Protein AF-A0A838VLP5-F1 (afdb_monomer_lite)

pLDDT: mean 87.85, std 8.1, range [57.81, 96.94]

Structure (mmCIF, N/CA/C/O backbone):
data_AF-A0A838VLP5-F1
#
_entry.id   AF-A0A838VLP5-F1
#
loop_
_atom_site.group_PDB
_atom_site.id
_atom_site.type_symbol
_atom_site.label_atom_id
_atom_site.label_alt_id
_atom_site.label_comp_id
_atom_site.label_asym_id
_atom_site.label_entity_id
_atom_site.label_seq_id
_atom_site.pdbx_PDB_ins_code
_atom_site.Cartn_x
_atom_site.Cartn_y
_atom_site.Cartn_z
_atom_site.occupancy
_atom_site.B_iso_or_equiv
_atom_site.auth_seq_id
_atom_site.auth_comp_id
_atom_site.auth_asym_id
_atom_site.auth_atom_id
_atom_site.pdbx_PDB_model_num
ATOM 1 N N . THR A 1 1 ? -12.064 -12.678 33.408 1.00 73.06 1 THR A N 1
ATOM 2 C CA . THR A 1 1 ? -11.044 -13.546 32.774 1.00 73.06 1 THR A CA 1
ATOM 3 C C . THR A 1 1 ? -10.195 -12.708 31.837 1.00 73.06 1 THR A C 1
ATOM 5 O O . THR A 1 1 ? -10.723 -11.770 31.256 1.00 73.06 1 THR A O 1
ATOM 8 N N . LEU A 1 2 ? -8.905 -13.031 31.683 1.00 78.06 2 LEU A N 1
ATOM 9 C CA . LEU A 1 2 ? -7.942 -12.314 30.820 1.00 78.06 2 LEU A CA 1
ATOM 10 C C . LEU A 1 2 ? -8.414 -12.166 29.355 1.00 78.06 2 LEU A C 1
ATOM 12 O O . LEU A 1 2 ? -8.054 -11.223 28.662 1.00 78.06 2 LEU A O 1
ATOM 16 N N . VAL A 1 3 ? -9.278 -13.075 28.899 1.00 81.38 3 VAL A N 1
ATOM 17 C CA . VAL A 1 3 ? -9.896 -13.051 27.563 1.00 81.38 3 VAL A CA 1
ATOM 18 C C . VAL A 1 3 ? -10.744 -11.792 27.333 1.00 81.38 3 VAL A C 1
ATOM 20 O O . VAL A 1 3 ? -10.757 -11.261 26.229 1.00 81.38 3 VAL A O 1
ATOM 23 N N . ASN A 1 4 ? -11.398 -11.266 28.374 1.00 83.81 4 ASN A N 1
ATOM 24 C CA . ASN A 1 4 ? -12.264 -10.086 28.258 1.00 83.81 4 ASN A CA 1
ATOM 25 C C . ASN A 1 4 ? -11.475 -8.767 28.188 1.00 83.81 4 ASN A C 1
ATOM 27 O O . ASN A 1 4 ? -12.060 -7.731 27.895 1.00 83.81 4 ASN A O 1
ATOM 31 N N . THR A 1 5 ? -10.171 -8.793 28.478 1.00 87.50 5 THR A N 1
ATOM 32 C CA . THR A 1 5 ? -9.273 -7.629 28.403 1.00 87.50 5 THR A CA 1
ATOM 33 C C . THR A 1 5 ? -8.366 -7.675 27.174 1.00 87.50 5 THR A C 1
ATOM 35 O O . THR A 1 5 ? -7.527 -6.797 27.002 1.00 87.50 5 THR A O 1
ATOM 38 N N . TYR A 1 6 ? -8.484 -8.706 26.332 1.00 87.69 6 TYR A N 1
ATOM 39 C CA . TYR A 1 6 ? -7.695 -8.809 25.112 1.00 87.69 6 TYR A CA 1
ATOM 40 C C . TYR A 1 6 ? -8.238 -7.861 24.039 1.00 87.69 6 TYR A C 1
ATOM 42 O O . TYR A 1 6 ? -9.402 -7.949 23.646 1.00 87.69 6 TYR A O 1
ATOM 50 N N . GLN A 1 7 ? -7.362 -7.004 23.519 1.00 89.12 7 GLN A N 1
ATOM 51 C CA . GLN A 1 7 ? -7.622 -6.169 22.356 1.00 89.12 7 GLN A CA 1
ATOM 52 C C . GLN A 1 7 ? -6.634 -6.521 21.241 1.00 89.12 7 GLN A C 1
ATOM 54 O O . GLN A 1 7 ? -5.435 -6.667 21.471 1.00 89.12 7 GLN A O 1
ATOM 59 N N . CYS A 1 8 ? -7.150 -6.651 20.018 1.00 92.19 8 CYS A N 1
ATOM 60 C CA . CYS A 1 8 ? -6.347 -6.843 18.818 1.00 92.19 8 CYS A CA 1
ATOM 61 C C . CYS A 1 8 ? -6.376 -5.564 17.980 1.00 92.19 8 CYS A C 1
ATOM 63 O O . CYS A 1 8 ? -7.405 -5.235 17.389 1.00 92.19 8 CYS A O 1
ATOM 65 N N . GLU A 1 9 ? -5.238 -4.882 17.882 1.00 93.56 9 GLU A N 1
ATOM 66 C CA . GLU A 1 9 ? -5.114 -3.616 17.146 1.00 93.56 9 GLU A CA 1
ATOM 67 C C . GLU A 1 9 ? -5.489 -3.739 15.662 1.00 93.56 9 GLU A C 1
ATOM 69 O O . GLU A 1 9 ? -6.088 -2.827 15.090 1.00 93.56 9 GLU A O 1
ATOM 74 N N . TRP A 1 10 ? -5.235 -4.896 15.043 1.00 94.75 10 TRP A N 1
ATOM 75 C CA . TRP A 1 10 ? -5.642 -5.160 13.660 1.00 94.75 10 TRP A CA 1
ATOM 76 C C . TRP A 1 10 ? -7.153 -5.271 13.507 1.00 94.75 10 TRP A C 1
ATOM 78 O O . TRP A 1 10 ? -7.719 -4.690 12.585 1.00 94.75 10 TRP A O 1
ATOM 88 N N . LYS A 1 11 ? -7.824 -5.963 14.433 1.00 94.44 11 LYS A N 1
ATOM 89 C CA . LYS A 1 11 ? -9.288 -6.055 14.428 1.00 94.44 11 LYS A CA 1
ATOM 90 C C . LYS A 1 11 ? -9.914 -4.673 14.607 1.00 94.44 11 LYS A C 1
ATOM 92 O O . LYS A 1 11 ? -10.842 -4.335 13.881 1.00 94.44 11 LYS A O 1
ATOM 97 N N . THR A 1 12 ? -9.373 -3.873 15.525 1.00 95.06 12 THR A N 1
ATOM 98 C CA . THR A 1 12 ? -9.797 -2.483 15.733 1.00 95.06 12 THR A CA 1
ATOM 99 C C . THR A 1 12 ? -9.579 -1.633 14.481 1.00 95.06 12 THR A C 1
ATOM 101 O O . THR A 1 12 ? -10.440 -0.837 14.128 1.00 95.06 12 THR A O 1
ATOM 104 N N . THR A 1 13 ? -8.449 -1.809 13.794 1.00 95.94 13 THR A N 1
ATOM 105 C CA . THR A 1 13 ? -8.115 -1.074 12.565 1.00 95.94 13 THR A CA 1
ATOM 106 C C . THR A 1 13 ? -9.042 -1.433 11.406 1.00 95.94 13 THR A C 1
ATOM 108 O O . THR A 1 13 ? -9.535 -0.537 10.737 1.00 95.94 13 THR A O 1
ATOM 111 N N . ILE A 1 14 ? -9.320 -2.721 11.186 1.00 95.56 14 ILE A N 1
ATOM 112 C CA . ILE A 1 14 ? -10.182 -3.191 10.087 1.00 95.56 14 ILE A CA 1
ATOM 113 C C . ILE A 1 14 ? -11.654 -2.806 10.312 1.00 95.56 14 ILE A C 1
ATOM 115 O O . ILE A 1 14 ? -12.380 -2.579 9.348 1.00 95.56 14 ILE A O 1
ATOM 119 N N . ALA A 1 15 ? -12.101 -2.721 11.569 1.00 96.25 15 ALA A N 1
ATOM 120 C CA . ALA A 1 15 ? -13.471 -2.334 11.912 1.00 96.25 15 ALA A CA 1
ATOM 121 C C . ALA A 1 15 ? -13.761 -0.829 11.740 1.00 96.25 15 ALA A C 1
ATOM 123 O O . ALA A 1 15 ? -14.921 -0.430 11.810 1.00 96.25 15 ALA A O 1
ATOM 124 N N . ASP A 1 16 ? -12.732 -0.004 11.532 1.00 96.94 16 ASP A N 1
ATOM 125 C CA . ASP A 1 16 ? -12.830 1.450 11.412 1.00 96.94 16 ASP A CA 1
ATOM 126 C C . ASP A 1 16 ? -12.496 1.890 9.970 1.00 96.94 16 ASP A C 1
ATOM 128 O O . ASP A 1 16 ? -11.321 1.903 9.582 1.00 96.94 16 ASP A O 1
ATOM 132 N N . PRO A 1 17 ? -13.502 2.270 9.157 1.00 94.75 17 PRO A N 1
ATOM 133 C CA . PRO A 1 17 ? -13.292 2.674 7.767 1.00 94.75 17 PRO A CA 1
ATOM 134 C C . PRO A 1 17 ? -12.322 3.852 7.594 1.00 94.75 17 PRO A C 1
ATOM 136 O O . PRO A 1 17 ? -11.609 3.911 6.591 1.00 94.75 17 PRO A O 1
ATOM 139 N N . GLU A 1 18 ? -12.249 4.774 8.560 1.00 93.69 18 GLU A N 1
ATOM 140 C CA . GLU A 1 18 ? -11.325 5.913 8.508 1.00 93.69 18 GLU A CA 1
ATOM 141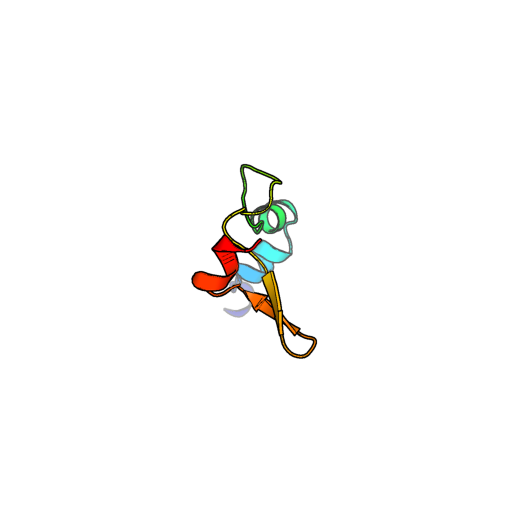 C C . GLU A 1 18 ? -9.876 5.501 8.775 1.00 93.69 18 GLU A C 1
ATOM 143 O O . GLU A 1 18 ? -8.938 6.155 8.315 1.00 93.69 18 GLU A O 1
ATOM 148 N N . LYS A 1 19 ? -9.662 4.418 9.527 1.00 93.56 19 LYS A N 1
ATOM 149 C CA . LYS A 1 19 ? -8.325 3.840 9.696 1.00 93.56 19 LYS A CA 1
ATOM 150 C C . LYS A 1 19 ? -7.927 3.030 8.476 1.00 93.56 19 LYS A C 1
ATOM 152 O O . LYS A 1 19 ? -6.792 3.158 8.025 1.00 93.56 19 LYS A O 1
ATOM 157 N N . VAL A 1 20 ? -8.855 2.259 7.908 1.00 94.19 20 VAL A N 1
ATOM 158 C CA . VAL A 1 20 ? -8.612 1.491 6.676 1.00 94.19 20 VAL A CA 1
ATOM 159 C C . VAL A 1 20 ? -8.264 2.414 5.506 1.00 94.19 20 VAL A C 1
ATOM 161 O O . VAL A 1 20 ? -7.350 2.107 4.744 1.00 94.19 20 VAL A O 1
ATOM 164 N N . SER A 1 21 ? -8.909 3.579 5.396 1.00 90.19 21 SER A N 1
ATOM 165 C CA . SER A 1 21 ? -8.647 4.535 4.310 1.00 90.19 21 SER A CA 1
ATOM 166 C C . SER A 1 21 ? -7.210 5.070 4.278 1.00 90.19 21 SER A C 1
ATOM 168 O O . SER A 1 21 ? -6.776 5.581 3.250 1.00 90.19 21 SER A O 1
ATOM 170 N N . ARG A 1 22 ? -6.439 4.936 5.363 1.00 89.19 22 ARG A N 1
ATOM 171 C CA . ARG A 1 22 ? -5.034 5.374 5.426 1.00 89.19 22 ARG A CA 1
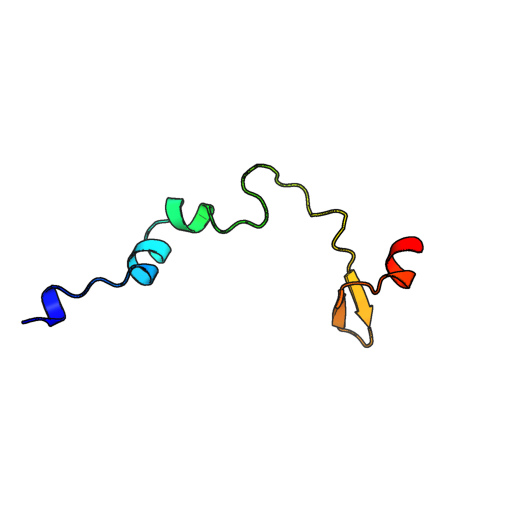ATOM 172 C C . ARG A 1 22 ? -4.077 4.405 4.735 1.00 89.19 22 ARG A C 1
ATOM 174 O O . ARG A 1 22 ? -2.970 4.802 4.388 1.00 89.19 22 ARG A O 1
ATOM 181 N N . PHE A 1 23 ? -4.494 3.160 4.503 1.00 89.62 23 PHE A N 1
ATOM 182 C CA . PHE A 1 23 ? -3.696 2.131 3.830 1.00 89.62 23 PHE A CA 1
ATOM 183 C C . PHE A 1 23 ? -3.808 2.252 2.303 1.00 89.62 23 PHE A C 1
ATOM 185 O O . PHE A 1 23 ? -4.179 1.312 1.602 1.00 89.62 23 PHE A O 1
ATOM 192 N N . GLN A 1 24 ? -3.507 3.441 1.789 1.00 86.00 24 GLN A N 1
ATOM 193 C CA . GLN A 1 24 ? -3.391 3.723 0.360 1.00 86.00 24 GLN A CA 1
ATOM 194 C C . GLN A 1 24 ? -1.916 3.789 -0.047 1.00 86.00 24 GLN A C 1
ATOM 196 O O . GLN A 1 24 ? -1.041 3.938 0.803 1.00 86.00 24 GLN A O 1
ATOM 201 N N . HIS A 1 25 ? -1.639 3.696 -1.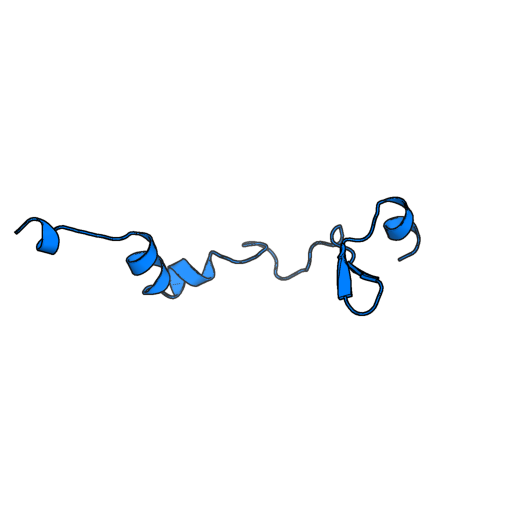353 1.00 81.62 25 HIS A N 1
ATOM 202 C CA . HIS A 1 25 ? -0.269 3.796 -1.874 1.00 81.62 25 HIS A CA 1
ATOM 203 C C . HIS A 1 25 ? 0.364 5.152 -1.521 1.00 81.62 25 HIS A C 1
ATOM 205 O O . HIS A 1 25 ? 1.483 5.192 -1.020 1.00 81.62 25 HIS A O 1
ATOM 211 N N . PHE A 1 26 ? -0.381 6.248 -1.705 1.00 83.12 26 PHE A N 1
ATOM 212 C CA . PHE A 1 26 ? 0.022 7.590 -1.291 1.00 83.12 26 PHE A CA 1
ATOM 213 C C . PHE A 1 26 ? -1.151 8.315 -0.631 1.00 83.12 26 PHE A C 1
ATOM 215 O O . PHE A 1 26 ? -2.258 8.335 -1.157 1.00 83.12 26 PHE A O 1
ATOM 222 N N . ILE A 1 27 ? -0.901 8.947 0.518 1.00 80.19 27 ILE A N 1
ATOM 223 C CA . ILE A 1 27 ? -1.925 9.711 1.256 1.00 80.19 27 ILE A CA 1
ATOM 224 C C . ILE A 1 27 ? -2.205 11.066 0.583 1.00 80.19 27 ILE A C 1
ATOM 226 O O . ILE A 1 27 ? -3.310 11.592 0.667 1.00 80.19 27 ILE A O 1
ATOM 230 N N . ASN A 1 28 ? -1.205 11.623 -0.104 1.00 84.00 28 ASN A N 1
ATOM 231 C CA . ASN A 1 28 ? -1.241 12.996 -0.617 1.00 84.00 28 ASN A CA 1
ATOM 232 C C . ASN A 1 28 ? -1.604 13.093 -2.105 1.00 84.00 28 ASN A C 1
ATOM 234 O O . ASN A 1 28 ? -1.702 14.197 -2.635 1.00 84.00 28 ASN A O 1
ATOM 238 N N . SER A 1 29 ? -1.728 11.965 -2.804 1.00 85.75 29 SER A N 1
ATOM 239 C CA . SER A 1 29 ? -1.820 11.948 -4.261 1.00 85.75 29 SER A CA 1
ATOM 240 C C . SER A 1 29 ? -2.564 10.703 -4.749 1.00 85.75 29 SER A C 1
ATOM 242 O O . SER A 1 29 ? -2.219 9.595 -4.345 1.00 85.75 29 SER A O 1
ATOM 244 N N . PRO A 1 30 ? -3.561 10.858 -5.638 1.00 82.81 30 PRO A N 1
ATOM 245 C CA . PRO A 1 30 ? -4.191 9.734 -6.326 1.00 82.81 30 PRO A CA 1
ATOM 246 C C . PRO A 1 30 ? -3.392 9.258 -7.549 1.00 82.81 30 PRO A C 1
ATOM 248 O O . PRO A 1 30 ? -3.817 8.322 -8.226 1.00 82.81 30 PRO A O 1
ATOM 251 N N . GLN A 1 31 ? -2.287 9.926 -7.897 1.00 85.62 31 GLN A N 1
ATOM 252 C CA . GLN A 1 31 ? -1.498 9.566 -9.067 1.00 85.62 31 GLN A CA 1
ATOM 253 C C . GLN A 1 31 ? -0.686 8.288 -8.791 1.00 85.62 31 GLN A C 1
ATOM 255 O O . GLN A 1 31 ? -0.117 8.143 -7.707 1.00 85.62 31 GLN A O 1
ATOM 260 N N . PRO A 1 32 ? -0.618 7.351 -9.754 1.00 80.25 32 PRO A N 1
ATOM 261 C CA . PRO A 1 32 ? 0.269 6.201 -9.643 1.00 80.25 32 PRO A CA 1
ATOM 262 C C . PRO A 1 32 ? 1.732 6.656 -9.635 1.00 80.25 32 PRO A C 1
ATOM 264 O O . PRO A 1 32 ? 2.073 7.674 -10.237 1.00 80.25 32 PRO A O 1
ATOM 267 N N . ASP A 1 33 ? 2.596 5.880 -8.979 1.00 82.25 33 ASP A N 1
ATOM 268 C CA . ASP A 1 33 ? 4.037 6.134 -8.987 1.00 82.25 33 ASP A CA 1
ATOM 269 C C . ASP A 1 33 ? 4.591 5.948 -10.414 1.00 82.25 33 ASP A C 1
ATOM 271 O O . ASP A 1 33 ? 4.564 4.819 -10.920 1.00 82.25 33 ASP A O 1
ATOM 275 N N . PRO A 1 34 ? 5.106 7.005 -11.071 1.00 80.69 34 PRO A N 1
ATOM 276 C CA . PRO A 1 34 ? 5.654 6.895 -12.421 1.00 80.69 34 PRO A CA 1
ATOM 277 C C . PRO A 1 34 ? 6.918 6.021 -12.483 1.00 80.69 34 PRO A C 1
ATOM 279 O O . PRO A 1 34 ? 7.276 5.549 -13.557 1.00 80.69 34 PRO A O 1
ATOM 282 N N . GLY A 1 35 ? 7.588 5.768 -11.353 1.00 81.56 35 GLY A N 1
ATOM 283 C CA . GLY A 1 35 ? 8.723 4.849 -11.270 1.00 81.56 35 GLY A CA 1
ATOM 284 C C . GLY A 1 35 ? 8.329 3.367 -11.287 1.00 81.56 35 GLY A C 1
ATOM 285 O O . GLY A 1 35 ? 9.182 2.510 -11.540 1.00 81.56 35 GLY A O 1
ATOM 286 N N . ILE A 1 36 ? 7.053 3.041 -11.043 1.00 84.62 36 ILE A N 1
ATOM 287 C CA . ILE A 1 36 ? 6.543 1.665 -11.066 1.00 84.62 36 ILE A CA 1
ATOM 288 C C . ILE A 1 36 ? 5.997 1.355 -12.461 1.00 84.62 36 ILE A C 1
ATOM 290 O O . ILE A 1 36 ? 4.797 1.423 -12.729 1.00 84.62 36 ILE A O 1
ATOM 294 N N . VAL A 1 37 ? 6.900 0.949 -13.348 1.00 89.75 37 VAL A N 1
ATOM 295 C CA . VAL A 1 37 ? 6.551 0.424 -14.673 1.00 89.75 37 VAL A CA 1
ATOM 296 C C . VAL A 1 37 ? 6.326 -1.084 -14.570 1.00 89.75 37 VAL A C 1
ATOM 298 O O . VAL A 1 37 ? 7.124 -1.797 -13.958 1.00 89.75 37 VAL A O 1
ATOM 301 N N . LYS A 1 38 ? 5.229 -1.583 -15.149 1.00 91.12 38 LYS A N 1
ATOM 302 C CA . LYS A 1 38 ? 4.912 -3.017 -15.213 1.00 91.12 38 LYS A CA 1
ATOM 303 C C . LYS A 1 38 ? 5.029 -3.503 -16.650 1.00 91.12 38 LYS A C 1
ATOM 305 O O . LYS A 1 38 ? 4.541 -2.839 -17.557 1.00 91.12 38 LYS A O 1
ATOM 310 N N . VAL A 1 39 ? 5.623 -4.674 -16.829 1.00 93.56 39 VAL A N 1
ATOM 311 C CA . VAL A 1 39 ? 5.745 -5.361 -18.118 1.00 93.56 39 VAL A CA 1
ATOM 312 C C . VAL A 1 39 ? 5.130 -6.751 -18.014 1.00 93.56 39 VAL A C 1
ATOM 314 O O . VAL A 1 39 ? 5.110 -7.356 -16.940 1.00 93.56 39 VAL A O 1
ATOM 317 N N . GLU A 1 40 ? 4.590 -7.248 -19.121 1.00 94.81 40 GLU A N 1
ATOM 318 C CA . GLU A 1 40 ? 4.038 -8.597 -19.191 1.00 94.81 40 GLU A CA 1
ATOM 319 C C . GLU A 1 40 ? 5.128 -9.590 -19.594 1.00 94.81 40 GLU A C 1
ATOM 321 O O . GLU A 1 40 ? 5.765 -9.451 -20.636 1.00 94.81 40 GLU A O 1
ATOM 326 N N . GLU A 1 41 ? 5.323 -10.624 -18.782 1.00 93.50 41 GLU A N 1
ATOM 327 C CA . GLU A 1 41 ? 6.237 -11.717 -19.074 1.00 93.50 41 GLU A CA 1
ATOM 328 C C . GLU A 1 41 ? 5.499 -13.041 -18.915 1.00 93.50 41 GLU A C 1
ATOM 330 O O . GLU A 1 41 ? 5.020 -13.390 -17.835 1.00 93.50 41 GLU A O 1
ATOM 335 N N . ARG A 1 42 ? 5.395 -13.792 -20.018 1.00 94.88 42 ARG A N 1
ATOM 336 C CA . ARG A 1 42 ? 4.757 -15.119 -20.045 1.00 94.88 42 ARG A CA 1
ATOM 337 C C . ARG A 1 42 ? 3.320 -15.114 -19.485 1.00 94.88 42 ARG A C 1
ATOM 339 O O . ARG A 1 42 ? 2.913 -16.075 -18.833 1.00 94.88 42 ARG A O 1
ATOM 346 N N . GLY A 1 43 ? 2.560 -14.045 -19.735 1.00 94.56 43 GLY A N 1
ATOM 347 C CA . GLY A 1 43 ? 1.170 -13.904 -19.286 1.00 94.56 43 GLY A CA 1
ATOM 348 C C . GLY A 1 43 ? 1.000 -13.387 -17.854 1.00 94.56 43 GLY A C 1
ATOM 349 O O . GLY A 1 43 ? -0.112 -13.416 -17.330 1.00 94.56 43 GLY A O 1
ATOM 350 N N . GLN A 1 44 ? 2.075 -12.945 -17.192 1.00 95.50 44 GLN A N 1
ATOM 351 C CA . GLN A 1 44 ? 2.011 -12.336 -15.861 1.00 95.50 44 GLN A CA 1
ATOM 352 C C . GLN A 1 44 ? 2.622 -10.935 -15.866 1.00 95.50 44 GLN A C 1
ATOM 354 O O .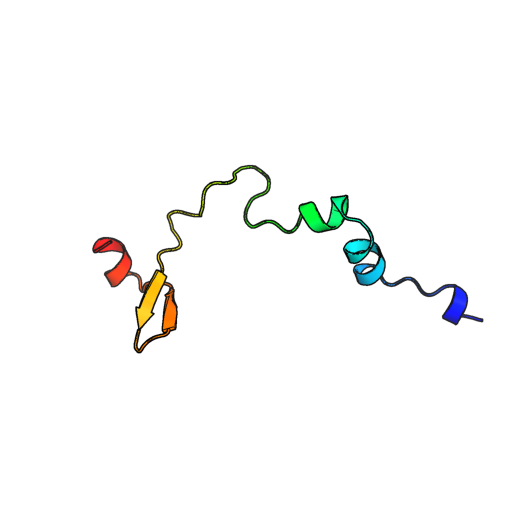 GLN A 1 44 ? 3.678 -10.707 -16.452 1.00 95.50 44 GLN A O 1
ATOM 359 N N . LEU A 1 45 ? 1.976 -9.994 -15.175 1.00 94.12 45 LEU A N 1
ATOM 360 C CA . LEU A 1 45 ? 2.524 -8.657 -14.961 1.00 94.12 45 LEU A CA 1
ATOM 361 C C . LEU A 1 45 ? 3.606 -8.707 -13.882 1.00 94.12 45 LEU A C 1
ATOM 363 O O . LEU A 1 45 ? 3.334 -9.097 -12.744 1.00 94.12 45 LEU A O 1
ATOM 367 N N . ARG A 1 46 ? 4.806 -8.237 -14.215 1.00 93.81 46 ARG A N 1
ATOM 368 C CA . ARG A 1 46 ? 5.907 -8.035 -13.268 1.00 93.81 46 ARG A CA 1
ATOM 369 C C . ARG A 1 46 ? 6.428 -6.598 -13.330 1.00 93.81 46 ARG A C 1
ATOM 371 O O . ARG A 1 46 ? 6.179 -5.904 -14.315 1.00 93.81 46 ARG A O 1
ATOM 378 N N . PRO A 1 47 ? 7.156 -6.120 -12.309 1.00 92.69 47 PRO A N 1
ATOM 379 C CA . PRO A 1 47 ? 7.909 -4.876 -12.421 1.00 92.69 47 PRO A CA 1
ATOM 380 C C . PRO A 1 47 ? 8.920 -4.939 -13.575 1.00 92.69 47 PRO A C 1
ATOM 382 O O . PRO A 1 47 ? 9.540 -5.982 -13.811 1.00 92.69 47 PRO A O 1
ATOM 385 N N . ALA A 1 48 ? 9.083 -3.821 -14.276 1.00 93.62 48 ALA A N 1
ATOM 386 C CA . ALA A 1 48 ? 10.100 -3.646 -15.303 1.00 93.62 48 ALA A CA 1
ATOM 387 C C . ALA A 1 48 ? 11.505 -3.694 -14.685 1.00 93.62 48 ALA A C 1
ATOM 389 O O . ALA A 1 48 ? 11.769 -3.076 -13.647 1.00 93.62 48 ALA A O 1
ATOM 390 N N . TYR A 1 49 ? 12.423 -4.391 -15.346 1.00 91.38 49 TYR A N 1
ATOM 391 C CA . TYR A 1 49 ? 13.851 -4.267 -15.098 1.00 91.38 49 TYR A CA 1
ATOM 392 C C . TYR A 1 49 ? 14.347 -2.885 -15.525 1.00 91.38 49 TYR A C 1
ATOM 394 O O . TYR A 1 49 ? 13.723 -2.191 -16.324 1.00 91.38 49 TYR A O 1
ATOM 402 N N . GLU A 1 50 ? 15.517 -2.489 -15.026 1.0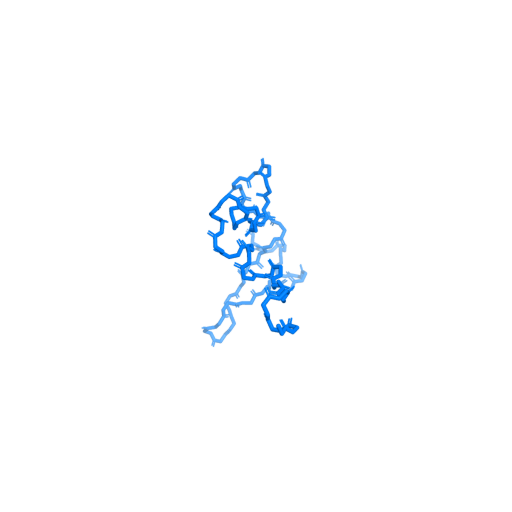0 89.88 50 GLU A N 1
ATOM 403 C CA . GLU A 1 50 ? 16.055 -1.146 -15.270 1.00 89.88 50 GLU A CA 1
ATOM 404 C C . GLU A 1 50 ? 16.211 -0.818 -16.764 1.00 89.88 50 GLU A C 1
ATOM 406 O O . GLU A 1 50 ? 15.835 0.261 -17.206 1.00 89.88 50 GLU A O 1
ATOM 411 N N . HIS A 1 51 ? 16.682 -1.778 -17.564 1.00 90.12 51 HIS A N 1
ATOM 412 C CA . HIS A 1 51 ? 16.838 -1.606 -19.011 1.00 90.12 51 HIS A CA 1
ATOM 413 C C . HIS A 1 51 ? 15.502 -1.563 -19.775 1.00 90.12 51 HIS A C 1
ATOM 415 O O . HIS A 1 51 ? 15.470 -1.098 -20.909 1.00 90.12 51 HIS A O 1
ATOM 421 N N . GLU A 1 52 ? 14.407 -2.035 -19.171 1.00 89.50 52 GLU A N 1
ATOM 422 C CA . GLU A 1 52 ? 13.063 -2.005 -19.761 1.00 89.50 52 GLU A CA 1
ATOM 423 C C . GLU A 1 52 ? 12.362 -0.668 -19.477 1.00 89.50 52 GLU A C 1
ATOM 425 O O . GLU A 1 52 ? 11.556 -0.223 -20.286 1.00 89.50 52 GLU A O 1
ATOM 430 N N . LYS A 1 53 ? 12.704 0.019 -18.376 1.00 85.62 53 LYS A N 1
ATOM 431 C CA . LYS A 1 53 ? 12.125 1.330 -18.025 1.00 85.62 53 LYS A CA 1
ATOM 432 C C . LYS A 1 53 ? 12.440 2.427 -19.041 1.00 85.62 53 LYS A C 1
ATOM 434 O O . LYS A 1 53 ? 11.651 3.343 -19.193 1.00 85.62 53 LYS A O 1
ATOM 439 N N . ALA A 1 54 ? 13.584 2.347 -19.722 1.00 74.38 54 ALA A N 1
ATOM 440 C CA . ALA A 1 54 ? 13.985 3.332 -20.730 1.00 74.38 54 ALA A CA 1
ATOM 441 C C . ALA A 1 54 ? 13.224 3.194 -22.065 1.00 74.38 54 ALA A C 1
ATOM 443 O O . ALA A 1 54 ? 13.373 4.044 -22.940 1.00 74.38 54 ALA A O 1
ATOM 444 N N . LEU A 1 55 ? 12.467 2.105 -22.241 1.00 60.06 55 LEU A N 1
ATOM 445 C CA . LEU A 1 55 ? 11.767 1.758 -23.482 1.00 60.06 55 LEU A CA 1
ATOM 446 C C . LEU A 1 55 ? 10.248 1.992 -23.407 1.00 60.06 55 LEU A C 1
ATOM 448 O O . LEU A 1 55 ? 9.567 1.785 -24.412 1.00 60.06 55 LEU A O 1
ATOM 452 N N . VAL A 1 56 ? 9.733 2.382 -22.236 1.00 57.81 56 VAL A N 1
ATOM 453 C CA . VAL A 1 56 ? 8.311 2.655 -21.960 1.00 57.81 56 V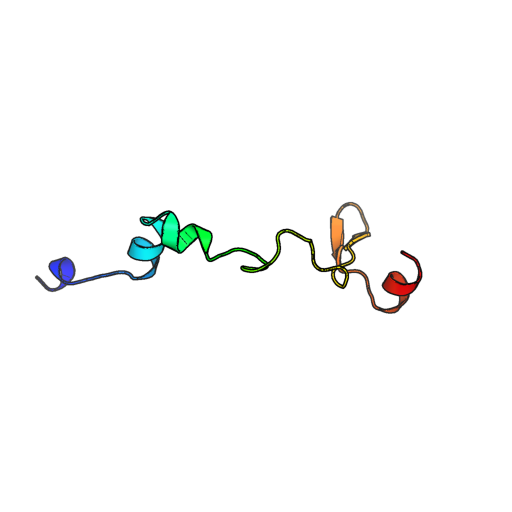AL A CA 1
ATOM 454 C C . VAL A 1 56 ? 8.097 4.155 -21.835 1.00 57.81 56 VAL A C 1
ATOM 456 O O . VAL A 1 56 ? 7.116 4.645 -22.436 1.00 57.81 56 VAL A O 1
#

Foldseek 3Di:
DVVVVDDDVVVVQVVDVVSVVVPDPDPPDPDDDLQFDWDDDPNDIDGDDPVVSVVD

Radius of gyration: 19.6 Å; chains: 1; bounding box: 30×28×56 Å

Sequence (56 aa):
TLVNTYQCEWKTTIADPEKVSRFQHFINSPQPDPGIVKVEERGQLRPAYEHEKALV

Secondary structure (DSSP, 8-state):
-GGGG---HHHHHHT-HHHHTT-SS-SS--S--TT--EEEETTEEEEPPHHHHTT-